Protein AF-A0A941ZRF1-F1 (afdb_monomer)

Nearest PDB structures (foldseek):
  3die-assembly1_B  TM=6.114E-01  e=6.432E-02  Staphylococcus aureus
  1w89-assembly2_C  TM=6.611E-01  e=2.886E-01  Homo sapiens
  5y4t-assembly1_A-2  TM=6.491E-01  e=4.346E-01  Saccharomyces cerevisiae YJM789
  2pu9-assembly1_C  TM=6.496E-01  e=8.032E-01  Spinacia oleracea
  6mos-assembly1_A  TM=5.552E-01  e=5.334E-01  Thermosipho africanus TCF52B

Mean predicted aligned error: 3.26 Å

Solvent-accessible surface area (backbone atoms only — not comparable to full-atom values): 5663 Å² total; per-residue (Å²): 134,64,50,70,50,54,43,46,41,58,71,73,24,81,95,54,78,52,75,19,61,79,50,54,67,57,53,67,94,54,88,70,47,44,72,27,65,87,36,62,64,41,59,75,68,70,63,88,55,56,53,62,50,75,44,69,56,97,91,36,82,76,48,75,41,77,23,48,39,35,70,55,50,19,64,76,52,67,40,86,67,53,53,77,91,49,73,64,63,46,83,88

Foldseek 3Di:
DLQVLLLVLLVQFPPDAAEDLPDQCPPPPNPHYHYCVVVPVVVVVVPDAPPKDFDDDPNDTDDIDAFDAPVRSCVRSVPVCRQVVHDRGDHD

Sequence (92 aa):
MIEAEMQRAAREARNFQVVSQDDPRFPSSVEAIIDDRELDLSWLNNIEFMPTLIRFEGGREVERVVGWDRDGWQRLTGIADLGARHPVFKPG

Structure (mmCIF, N/CA/C/O backbone):
data_AF-A0A941ZRF1-F1
#
_entry.id   AF-A0A941ZRF1-F1
#
loop_
_atom_site.group_PDB
_atom_site.id
_atom_site.type_symbol
_atom_site.label_atom_id
_atom_site.label_alt_id
_atom_site.label_comp_id
_atom_site.label_asym_id
_atom_site.label_entity_id
_atom_site.label_seq_id
_atom_site.pdbx_PDB_ins_code
_atom_site.Cartn_x
_atom_site.Cartn_y
_atom_site.Cartn_z
_atom_site.occupancy
_atom_site.B_iso_or_equiv
_atom_site.auth_seq_id
_atom_site.auth_comp_id
_atom_site.auth_asym_id
_atom_site.auth_atom_id
_atom_site.pdbx_PDB_model_num
ATOM 1 N N . MET A 1 1 ? 14.080 -1.170 -5.542 1.00 67.50 1 MET A N 1
ATOM 2 C CA . MET A 1 1 ? 12.904 -0.496 -4.972 1.00 67.50 1 MET A CA 1
ATOM 3 C C . MET A 1 1 ? 11.702 -0.783 -5.863 1.00 67.50 1 MET A C 1
ATOM 5 O O . MET A 1 1 ? 11.915 -0.902 -7.065 1.00 67.50 1 MET A O 1
ATOM 9 N N . ILE A 1 2 ? 10.504 -0.950 -5.300 1.00 86.25 2 ILE A N 1
ATOM 10 C CA . ILE A 1 2 ? 9.254 -1.196 -6.051 1.00 86.25 2 ILE A CA 1
ATOM 11 C C . ILE A 1 2 ? 8.407 0.081 -6.215 1.00 86.25 2 ILE A C 1
ATOM 13 O O . ILE A 1 2 ? 7.215 0.005 -6.487 1.00 86.25 2 ILE A O 1
ATOM 17 N N . GLU A 1 3 ? 9.017 1.259 -6.030 1.00 91.25 3 GLU A N 1
ATOM 18 C CA . GLU A 1 3 ? 8.345 2.569 -6.053 1.00 91.25 3 GLU A CA 1
ATOM 19 C C . GLU A 1 3 ? 7.456 2.741 -7.292 1.00 91.25 3 GLU A C 1
ATOM 21 O O . GLU A 1 3 ? 6.284 3.079 -7.169 1.00 91.25 3 GLU A O 1
ATOM 26 N N . ALA A 1 4 ? 7.987 2.426 -8.478 1.00 92.00 4 ALA A N 1
ATOM 27 C CA . ALA A 1 4 ? 7.254 2.534 -9.737 1.00 92.00 4 ALA A CA 1
ATOM 28 C C . ALA A 1 4 ? 5.972 1.682 -9.762 1.00 92.00 4 ALA A C 1
ATOM 30 O O . ALA A 1 4 ? 4.979 2.088 -10.364 1.00 92.00 4 ALA A O 1
ATOM 31 N N . GLU A 1 5 ? 5.971 0.530 -9.087 1.00 93.38 5 GLU A N 1
ATOM 32 C CA . GLU A 1 5 ? 4.802 -0.347 -8.993 1.00 93.38 5 GLU A CA 1
ATOM 33 C C . GLU A 1 5 ? 3.782 0.195 -7.984 1.00 93.38 5 GLU A C 1
ATOM 35 O O . GLU A 1 5 ? 2.586 0.146 -8.255 1.00 93.38 5 GLU A O 1
ATOM 40 N N . MET A 1 6 ? 4.226 0.803 -6.875 1.00 93.12 6 MET A N 1
ATOM 41 C CA . MET A 1 6 ? 3.338 1.522 -5.945 1.00 93.12 6 MET A CA 1
ATOM 42 C C . MET A 1 6 ? 2.672 2.724 -6.623 1.00 93.12 6 MET A C 1
ATOM 44 O O . MET A 1 6 ? 1.462 2.908 -6.511 1.00 93.12 6 MET A O 1
ATOM 48 N N . GLN A 1 7 ? 3.444 3.514 -7.376 1.00 94.56 7 GLN A N 1
ATOM 49 C CA . GLN A 1 7 ? 2.925 4.634 -8.167 1.00 94.56 7 GLN A CA 1
ATOM 50 C C . GLN A 1 7 ? 1.920 4.159 -9.218 1.00 94.56 7 GLN A C 1
ATOM 52 O O . GLN A 1 7 ? 0.900 4.802 -9.451 1.00 94.56 7 GLN A O 1
ATOM 57 N N . ARG A 1 8 ? 2.210 3.034 -9.879 1.00 94.62 8 ARG A N 1
ATOM 58 C CA . ARG A 1 8 ? 1.322 2.458 -10.885 1.00 94.62 8 ARG A CA 1
ATOM 59 C C . ARG A 1 8 ? 0.028 1.942 -10.265 1.00 94.62 8 ARG A C 1
ATOM 61 O O . ARG A 1 8 ? -1.039 2.280 -10.767 1.00 94.62 8 ARG A O 1
ATOM 68 N N . ALA A 1 9 ? 0.114 1.212 -9.154 1.00 94.81 9 ALA A N 1
ATOM 69 C CA . ALA A 1 9 ? -1.050 0.755 -8.404 1.00 94.81 9 ALA A CA 1
ATOM 70 C C . ALA A 1 9 ? -1.925 1.933 -7.953 1.00 94.81 9 ALA A C 1
ATOM 72 O O . ALA A 1 9 ? -3.125 1.914 -8.196 1.00 94.81 9 ALA A O 1
ATOM 73 N N . ALA A 1 10 ? -1.330 3.003 -7.419 1.00 94.88 10 ALA A N 1
ATOM 74 C CA . ALA A 1 10 ? -2.066 4.202 -7.019 1.00 94.88 10 AL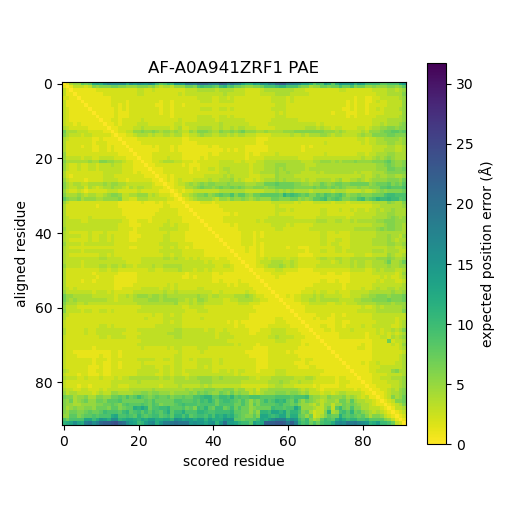A A CA 1
ATOM 75 C C . ALA A 1 10 ? -2.789 4.915 -8.179 1.00 94.88 10 ALA A C 1
ATOM 77 O O . ALA A 1 10 ? -3.802 5.570 -7.951 1.00 94.88 10 ALA A O 1
ATOM 78 N N . ARG A 1 11 ? -2.295 4.793 -9.419 1.00 94.19 11 ARG A N 1
ATOM 79 C CA . ARG A 1 11 ? -2.943 5.374 -10.609 1.00 94.19 11 ARG A CA 1
ATOM 80 C C . ARG A 1 11 ? -4.006 4.472 -11.235 1.00 94.19 11 ARG A C 1
ATOM 82 O O . ARG A 1 11 ? -4.991 4.982 -11.760 1.00 94.19 11 ARG A O 1
ATOM 89 N N . GLU A 1 12 ? -3.774 3.162 -11.267 1.00 95.06 12 GLU A N 1
ATOM 90 C CA . GLU A 1 12 ? -4.580 2.214 -12.054 1.00 95.06 12 GLU A CA 1
ATOM 91 C C . GLU A 1 12 ? -5.581 1.416 -11.207 1.00 95.06 12 GLU A C 1
ATOM 93 O O . GLU A 1 12 ? -6.659 1.070 -11.699 1.00 95.06 12 GLU A O 1
ATOM 98 N N . ALA A 1 13 ? -5.261 1.122 -9.943 1.00 93.75 13 ALA A N 1
ATOM 99 C CA . ALA A 1 13 ? -6.126 0.334 -9.074 1.00 93.75 13 ALA A CA 1
ATOM 100 C C . ALA A 1 13 ? -7.200 1.216 -8.420 1.00 93.75 13 ALA A C 1
ATOM 102 O O . ALA A 1 13 ? -6.935 2.295 -7.889 1.00 93.75 13 ALA A O 1
ATOM 103 N N . ARG A 1 14 ? -8.447 0.738 -8.434 1.00 88.88 14 ARG A N 1
ATOM 104 C CA . ARG A 1 14 ? -9.557 1.424 -7.759 1.00 88.88 14 ARG A CA 1
ATOM 105 C C . ARG A 1 14 ? -9.445 1.240 -6.249 1.00 88.88 14 ARG A C 1
ATOM 107 O O . ARG A 1 14 ? -9.145 0.142 -5.794 1.00 88.88 14 ARG A O 1
ATOM 114 N N . ASN A 1 15 ? -9.780 2.283 -5.490 1.00 91.31 15 ASN A N 1
ATOM 115 C CA . ASN A 1 15 ? -9.778 2.268 -4.021 1.00 91.31 15 ASN A CA 1
ATOM 116 C C . ASN A 1 15 ? -8.418 1.868 -3.417 1.00 91.31 15 ASN A C 1
ATOM 118 O O . ASN A 1 15 ? -8.363 1.154 -2.418 1.00 91.31 15 ASN A O 1
ATOM 122 N N . PHE A 1 16 ? -7.324 2.309 -4.038 1.00 94.88 16 PHE A N 1
ATOM 123 C CA . PHE A 1 16 ? -5.969 2.083 -3.551 1.00 94.88 16 PHE A CA 1
ATOM 124 C C . PHE A 1 16 ? -5.482 3.297 -2.753 1.00 94.88 16 PHE A C 1
ATOM 126 O O . PHE A 1 16 ? -5.638 4.431 -3.200 1.00 94.88 16 PHE A O 1
ATOM 133 N N . GLN A 1 17 ? -4.878 3.060 -1.589 1.00 95.81 17 GLN A N 1
ATOM 134 C CA . GLN A 1 17 ? -4.371 4.100 -0.695 1.00 95.81 17 GLN A CA 1
ATOM 135 C C . GLN A 1 17 ? -2.950 3.746 -0.262 1.00 95.81 17 GLN A C 1
ATOM 137 O O . GLN A 1 17 ? -2.699 2.631 0.191 1.00 95.81 17 GLN A O 1
ATOM 142 N N . VAL A 1 18 ? -2.026 4.700 -0.381 1.00 96.44 18 VAL A N 1
ATOM 143 C CA . VAL A 1 18 ? -0.670 4.556 0.161 1.00 96.44 18 VAL A CA 1
ATOM 144 C C . VAL A 1 18 ? -0.626 5.155 1.561 1.00 96.44 18 VAL A C 1
ATOM 146 O O . VAL A 1 18 ? -1.143 6.249 1.784 1.00 96.44 18 VAL A O 1
ATOM 149 N N . VAL A 1 19 ? -0.004 4.435 2.488 1.00 97.00 19 VAL A N 1
ATOM 150 C CA . VAL A 1 19 ? 0.257 4.864 3.865 1.00 97.00 19 VAL A CA 1
ATOM 151 C C . VAL A 1 19 ? 1.770 4.809 4.077 1.00 97.00 19 VAL A C 1
ATOM 153 O O . VAL A 1 19 ? 2.394 3.821 3.682 1.00 97.00 19 VAL A O 1
ATOM 156 N N . SER A 1 20 ? 2.366 5.860 4.642 1.00 95.94 20 SER A N 1
ATOM 157 C CA . SER A 1 20 ? 3.820 5.964 4.824 1.00 95.94 20 SER A CA 1
ATOM 158 C C . SER A 1 20 ? 4.190 6.190 6.287 1.00 95.94 20 SER A C 1
ATOM 160 O O . SER A 1 20 ? 3.716 7.144 6.897 1.00 95.94 20 SER A O 1
ATOM 162 N N . GLN A 1 21 ? 5.064 5.329 6.821 1.00 94.62 21 GLN A N 1
ATOM 163 C CA . GLN A 1 21 ? 5.598 5.417 8.190 1.00 94.62 21 GLN A CA 1
ATOM 164 C C . GLN A 1 21 ? 6.804 6.363 8.318 1.00 94.62 21 GLN A C 1
ATOM 166 O O . GLN A 1 21 ? 7.187 6.710 9.429 1.00 94.62 21 GLN A O 1
ATOM 171 N N . ASP A 1 22 ? 7.439 6.739 7.203 1.00 92.75 22 ASP A N 1
ATOM 172 C CA . ASP A 1 22 ? 8.724 7.454 7.207 1.00 92.75 22 ASP A CA 1
ATOM 173 C C . ASP A 1 22 ? 8.617 8.801 6.482 1.00 92.75 22 ASP A C 1
ATOM 175 O O . ASP A 1 22 ? 8.565 9.858 7.111 1.00 92.75 22 ASP A O 1
ATOM 179 N N . ASP A 1 23 ? 8.496 8.778 5.152 1.00 94.44 23 ASP A N 1
ATOM 180 C CA . ASP A 1 23 ? 8.369 9.986 4.336 1.00 94.44 23 ASP A CA 1
ATOM 181 C C . ASP A 1 23 ? 7.018 10.009 3.599 1.00 94.44 23 ASP A C 1
ATOM 183 O O . ASP A 1 23 ? 6.832 9.237 2.651 1.00 94.44 23 ASP A O 1
ATOM 187 N N . PRO A 1 24 ? 6.068 10.898 3.957 1.00 94.19 24 PRO A N 1
ATOM 188 C CA . PRO A 1 24 ? 4.792 11.034 3.250 1.00 94.19 24 PRO A CA 1
ATOM 189 C C . PRO A 1 24 ? 4.933 11.657 1.848 1.00 94.19 24 PRO A C 1
ATOM 191 O O . PRO A 1 24 ? 3.934 11.894 1.174 1.00 94.19 24 PRO A O 1
ATOM 194 N N . ARG A 1 25 ? 6.160 11.931 1.384 1.00 93.12 25 ARG A N 1
ATOM 195 C CA . ARG A 1 25 ? 6.472 12.317 -0.004 1.00 93.12 25 ARG A CA 1
ATOM 196 C C . ARG A 1 25 ? 6.907 11.125 -0.863 1.00 93.12 25 ARG A C 1
ATOM 198 O O . ARG A 1 25 ? 7.104 11.290 -2.068 1.00 93.12 25 ARG A O 1
ATOM 205 N N . PHE A 1 26 ? 7.085 9.950 -0.257 1.00 90.75 26 PHE A N 1
ATOM 206 C CA . PHE A 1 26 ? 7.411 8.702 -0.937 1.00 90.75 26 PHE A CA 1
ATOM 207 C C . PHE A 1 26 ? 6.188 7.764 -0.963 1.00 90.75 26 PHE A C 1
ATOM 209 O O . PHE A 1 26 ? 5.560 7.561 0.076 1.00 90.75 26 PHE A O 1
ATOM 216 N N . PRO A 1 27 ? 5.860 7.123 -2.101 1.00 91.88 27 PRO A N 1
ATOM 217 C CA . PRO A 1 27 ? 6.506 7.232 -3.404 1.00 91.88 27 PRO A CA 1
ATOM 218 C C . PRO A 1 27 ? 6.207 8.578 -4.074 1.00 91.88 27 PRO A C 1
ATOM 220 O O . PRO A 1 27 ? 5.101 9.112 -3.974 1.00 91.88 27 PRO A O 1
ATOM 223 N N . SER A 1 28 ? 7.186 9.107 -4.809 1.00 88.06 28 SER A N 1
ATOM 224 C CA . SER A 1 28 ? 7.013 10.367 -5.538 1.00 88.06 28 SER A CA 1
ATOM 225 C C . SER A 1 28 ? 5.840 10.260 -6.527 1.00 88.06 28 SER A C 1
ATOM 227 O O . SER A 1 28 ? 5.532 9.170 -6.998 1.00 88.06 28 SER A O 1
ATOM 229 N N . SER A 1 29 ? 5.161 11.360 -6.865 1.00 89.31 29 SER A N 1
ATOM 230 C CA . SER A 1 29 ? 3.997 11.411 -7.785 1.00 89.31 29 SER A CA 1
ATOM 231 C C . SER A 1 29 ? 2.673 10.784 -7.317 1.00 89.31 29 SER A C 1
ATOM 233 O O . SER A 1 29 ? 1.687 10.885 -8.047 1.00 89.31 29 SER A O 1
ATOM 235 N N . VAL A 1 30 ? 2.599 10.187 -6.122 1.00 93.19 30 VAL A N 1
ATOM 236 C CA . VAL A 1 30 ? 1.306 9.827 -5.515 1.00 93.19 30 VAL A CA 1
ATOM 237 C C . VAL A 1 30 ? 0.791 11.026 -4.721 1.00 93.19 30 VAL A C 1
ATOM 239 O O . VAL A 1 30 ? 1.425 11.454 -3.764 1.00 93.19 30 VAL A O 1
ATOM 242 N N . GLU A 1 31 ? -0.343 11.593 -5.141 1.00 85.06 31 GLU A N 1
ATOM 243 C CA . GLU A 1 31 ? -0.870 12.845 -4.571 1.00 85.06 31 GLU A CA 1
ATOM 244 C C . GLU A 1 31 ? -1.479 12.670 -3.173 1.00 85.06 31 GLU A C 1
ATOM 246 O O . GLU A 1 31 ? -1.398 13.572 -2.345 1.00 85.06 31 GLU A O 1
ATOM 251 N N . ALA A 1 32 ? -2.082 11.511 -2.902 1.00 87.81 32 ALA A N 1
ATOM 252 C CA . ALA A 1 32 ? -2.775 11.225 -1.652 1.00 87.81 32 ALA A CA 1
ATOM 253 C C . ALA A 1 32 ? -2.062 10.100 -0.896 1.00 87.81 32 ALA A C 1
ATOM 255 O O . ALA A 1 32 ? -2.435 8.935 -1.012 1.00 87.81 32 ALA A O 1
ATOM 256 N N . ILE A 1 33 ? -1.026 10.447 -0.131 1.00 96.75 33 ILE A N 1
ATOM 257 C CA . ILE A 1 33 ? -0.365 9.541 0.818 1.00 96.75 33 ILE A CA 1
ATOM 258 C C . ILE A 1 33 ? -0.867 9.882 2.221 1.00 96.75 33 ILE A C 1
ATOM 260 O O . ILE A 1 33 ? -0.860 11.047 2.616 1.00 96.75 33 ILE A O 1
ATOM 264 N N . ILE A 1 34 ? -1.306 8.873 2.973 1.00 97.25 34 ILE A N 1
ATOM 265 C CA . ILE A 1 34 ? -1.613 9.043 4.392 1.00 97.25 34 ILE A CA 1
ATOM 266 C C . ILE A 1 34 ? -0.296 9.023 5.164 1.00 97.25 34 ILE A C 1
ATOM 268 O O . ILE A 1 34 ? 0.480 8.070 5.068 1.00 97.25 34 ILE A O 1
ATOM 272 N N . ASP A 1 35 ? -0.064 10.095 5.909 1.00 97.69 35 ASP A N 1
ATOM 273 C CA . ASP A 1 35 ? 1.042 10.225 6.845 1.00 97.69 35 ASP A CA 1
ATOM 274 C C . ASP A 1 35 ? 0.754 9.391 8.097 1.00 97.69 35 ASP A C 1
ATOM 276 O O . ASP A 1 35 ? -0.223 9.642 8.800 1.00 97.69 35 ASP A O 1
ATOM 280 N N . ASP A 1 36 ? 1.592 8.389 8.339 1.00 97.88 36 ASP A N 1
ATOM 281 C CA . ASP A 1 36 ? 1.511 7.476 9.477 1.00 97.88 36 AS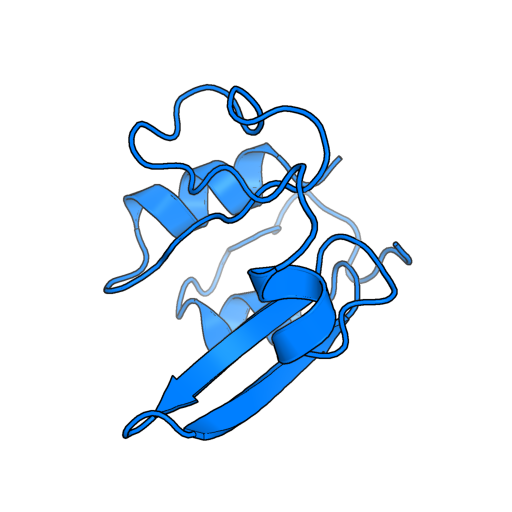P A CA 1
ATOM 282 C C . ASP A 1 36 ? 2.834 7.450 10.256 1.00 97.88 36 ASP A C 1
ATOM 284 O O . ASP A 1 36 ? 3.241 6.419 10.786 1.00 97.88 36 ASP A O 1
ATOM 288 N N . ARG A 1 37 ? 3.539 8.588 10.327 1.00 97.25 37 ARG A N 1
ATOM 289 C CA . ARG A 1 37 ? 4.787 8.715 11.106 1.00 97.25 37 ARG A CA 1
ATOM 290 C C . ARG A 1 37 ? 4.595 8.519 12.611 1.00 97.25 37 ARG A C 1
ATOM 292 O O . ARG A 1 37 ? 5.533 8.128 13.297 1.00 97.25 37 ARG A O 1
ATOM 299 N N . GLU A 1 38 ? 3.383 8.747 13.114 1.00 97.56 38 GLU A N 1
ATOM 300 C CA . GLU A 1 38 ? 3.001 8.439 14.501 1.00 97.56 38 GLU A CA 1
ATOM 301 C C . GLU A 1 38 ? 2.652 6.948 14.703 1.00 97.56 38 GLU A C 1
ATOM 303 O O . GLU A 1 38 ? 2.427 6.513 15.829 1.00 97.56 38 GLU A O 1
ATOM 308 N N . LEU A 1 39 ? 2.666 6.146 13.628 1.00 96.50 39 LEU A N 1
ATOM 309 C CA . LEU A 1 39 ? 2.456 4.694 13.608 1.00 96.50 39 LEU A CA 1
ATOM 310 C C . LEU A 1 39 ? 1.058 4.217 14.040 1.00 96.50 39 LEU A C 1
ATOM 312 O O . LEU A 1 39 ? 0.888 3.026 14.305 1.00 96.50 39 LEU A O 1
ATOM 316 N N . ASP A 1 40 ? 0.050 5.088 14.073 1.00 97.62 40 ASP A N 1
ATOM 317 C CA . ASP A 1 40 ? -1.320 4.740 14.470 1.00 97.62 40 ASP A CA 1
ATOM 318 C C . ASP A 1 40 ? -1.925 3.640 13.580 1.00 97.62 40 ASP A C 1
ATOM 320 O O . ASP A 1 40 ? -2.428 2.623 14.073 1.00 97.62 40 ASP A O 1
ATOM 324 N N . LEU A 1 41 ? -1.869 3.812 12.253 1.00 96.81 41 LEU A N 1
ATOM 325 C CA . LEU A 1 41 ? -2.424 2.848 11.299 1.00 96.81 41 LEU A CA 1
ATOM 326 C C . LEU A 1 41 ? -1.572 1.588 11.236 1.00 96.81 41 LEU A C 1
ATOM 328 O O . LEU A 1 41 ? -2.105 0.481 11.140 1.00 96.81 41 LEU A O 1
ATOM 332 N N . SER A 1 42 ? -0.257 1.737 11.295 1.00 96.75 42 SER A N 1
ATOM 333 C CA . SER A 1 42 ? 0.670 0.613 11.261 1.00 96.75 42 SER A CA 1
ATOM 334 C C . SER A 1 42 ? 0.553 -0.276 12.490 1.00 96.75 42 SER A C 1
ATOM 336 O O . SER A 1 42 ? 0.530 -1.501 12.356 1.00 96.75 42 SER A O 1
ATOM 338 N N . TRP A 1 43 ? 0.401 0.320 13.672 1.00 97.00 43 TRP A N 1
ATOM 339 C CA . TRP A 1 43 ? 0.131 -0.409 14.904 1.00 97.00 43 TRP A CA 1
ATOM 340 C C . TRP A 1 43 ? -1.228 -1.109 14.840 1.00 97.00 43 TRP A C 1
ATOM 342 O O . TRP A 1 43 ? -1.307 -2.315 15.075 1.00 97.00 43 TRP A O 1
ATOM 352 N N . LEU A 1 44 ? -2.281 -0.390 14.430 1.00 96.88 44 LEU A N 1
ATOM 353 C CA . LEU A 1 44 ? -3.634 -0.941 14.308 1.00 96.88 44 LEU A CA 1
ATOM 354 C C . LEU A 1 44 ? -3.694 -2.162 13.376 1.00 96.88 44 LEU A C 1
ATOM 356 O O . LEU A 1 44 ? -4.442 -3.103 13.638 1.00 96.88 44 LEU A O 1
ATOM 360 N N . ASN A 1 45 ? -2.909 -2.156 12.296 1.00 96.69 45 ASN A N 1
ATOM 361 C CA . ASN A 1 45 ? -2.898 -3.219 11.286 1.00 96.69 45 ASN A CA 1
ATOM 362 C C . ASN A 1 45 ? -1.783 -4.264 11.485 1.00 96.69 45 ASN A C 1
ATOM 364 O O . ASN A 1 45 ? -1.621 -5.164 10.650 1.00 96.69 45 ASN A O 1
ATOM 368 N N . ASN A 1 46 ? -1.039 -4.175 12.595 1.00 96.81 46 ASN A N 1
ATOM 369 C CA . ASN A 1 46 ? 0.087 -5.048 12.930 1.00 96.81 46 ASN A CA 1
ATOM 370 C C . ASN A 1 46 ? 1.107 -5.149 11.778 1.00 96.81 46 ASN A C 1
ATOM 372 O O . ASN A 1 46 ? 1.374 -6.235 11.245 1.00 96.81 46 ASN A O 1
ATOM 376 N N . ILE A 1 47 ? 1.611 -3.991 11.343 1.00 96.38 47 ILE A N 1
ATOM 377 C CA . ILE A 1 47 ? 2.604 -3.868 10.274 1.00 96.38 47 ILE A CA 1
ATOM 378 C C . ILE A 1 47 ? 4.009 -3.960 10.858 1.00 96.38 47 ILE A C 1
ATOM 380 O O . ILE A 1 47 ? 4.422 -3.110 11.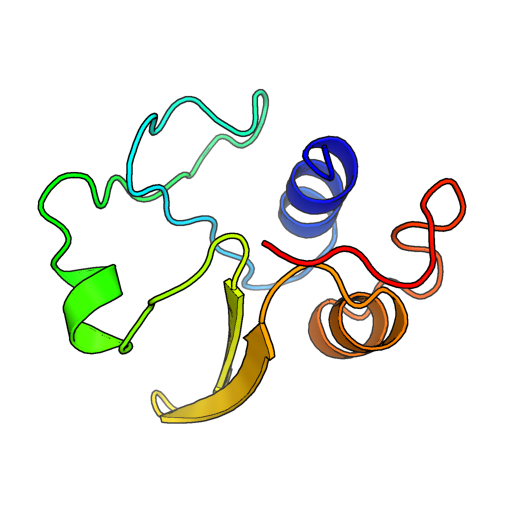639 1.00 96.38 47 ILE A O 1
ATOM 384 N N . GLU A 1 48 ? 4.747 -4.984 10.431 1.00 93.31 48 GLU A N 1
ATOM 385 C CA . GLU A 1 48 ? 6.117 -5.259 10.890 1.00 93.31 48 GLU A CA 1
ATOM 386 C C . GLU A 1 48 ? 7.167 -5.077 9.783 1.00 93.31 48 GLU A C 1
ATOM 388 O O . GLU A 1 48 ? 8.322 -4.776 10.068 1.00 93.31 48 GLU A O 1
ATOM 393 N N . PHE A 1 49 ? 6.773 -5.237 8.515 1.00 91.69 49 PHE A N 1
ATOM 394 C CA . PHE A 1 49 ? 7.677 -5.172 7.367 1.00 91.69 49 PHE A CA 1
ATOM 395 C C . PHE A 1 49 ? 7.100 -4.280 6.273 1.00 91.69 49 PHE A C 1
ATOM 397 O O . PHE A 1 49 ? 5.890 -4.280 6.019 1.00 91.69 49 PHE A O 1
ATOM 404 N N .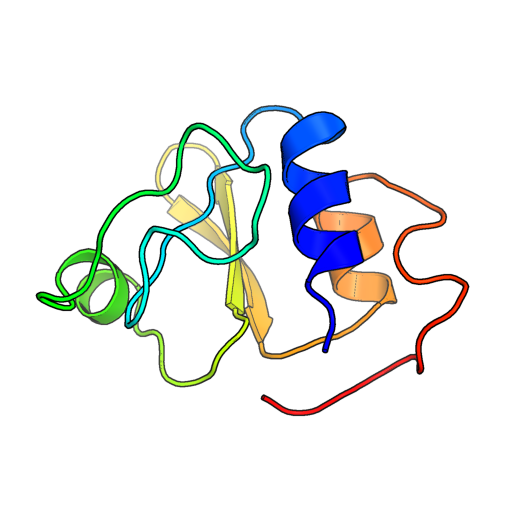 MET A 1 50 ? 7.976 -3.549 5.586 1.00 90.56 50 MET A N 1
ATOM 405 C CA . MET A 1 50 ? 7.604 -2.712 4.452 1.00 90.56 50 MET A CA 1
ATOM 406 C C . MET A 1 50 ? 8.206 -3.258 3.154 1.00 90.56 50 MET A C 1
ATOM 408 O O . MET A 1 50 ? 9.356 -3.672 3.148 1.00 90.56 50 MET A O 1
ATOM 412 N N . PRO A 1 51 ? 7.478 -3.212 2.031 1.00 93.38 51 PRO A N 1
ATOM 413 C CA . PRO A 1 51 ? 6.070 -2.837 1.930 1.00 93.38 51 PRO A CA 1
ATOM 414 C C . PRO A 1 51 ? 5.154 -3.953 2.471 1.00 93.38 51 PRO A C 1
ATOM 416 O O . PRO A 1 51 ? 5.512 -5.123 2.420 1.00 93.38 51 PRO A O 1
ATOM 419 N N . THR A 1 52 ? 3.953 -3.606 2.934 1.00 95.75 52 THR A N 1
ATOM 420 C CA . THR A 1 52 ? 2.860 -4.565 3.170 1.00 95.75 52 THR A CA 1
ATOM 421 C C . THR A 1 52 ? 1.623 -4.067 2.429 1.00 95.75 52 THR A C 1
ATOM 423 O O . THR A 1 52 ? 1.245 -2.906 2.571 1.00 95.75 52 THR A O 1
ATOM 426 N N . LEU A 1 53 ? 1.005 -4.929 1.621 1.00 96.50 53 LEU A N 1
ATOM 427 C CA . LEU A 1 53 ? -0.234 -4.639 0.900 1.00 96.50 53 LEU A CA 1
ATOM 428 C C . LEU A 1 53 ? -1.386 -5.395 1.561 1.00 96.50 53 LEU A C 1
ATOM 430 O O . LEU A 1 53 ? -1.314 -6.612 1.705 1.00 96.50 53 LEU A O 1
ATOM 434 N N . ILE A 1 54 ? -2.446 -4.685 1.942 1.00 97.56 54 ILE A N 1
ATOM 435 C CA . ILE A 1 54 ? -3.604 -5.255 2.639 1.00 97.56 54 ILE A CA 1
ATOM 436 C C . ILE A 1 54 ? -4.864 -4.969 1.834 1.00 97.56 54 ILE A C 1
ATOM 438 O O . ILE A 1 54 ? -5.077 -3.844 1.379 1.00 97.56 54 ILE A O 1
ATOM 442 N N . ARG A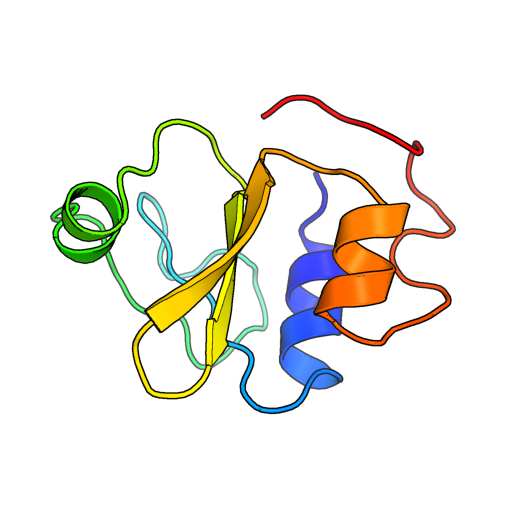 1 55 ? -5.721 -5.978 1.686 1.00 97.31 55 ARG A N 1
ATOM 443 C CA . ARG A 1 55 ? -7.058 -5.835 1.115 1.00 97.31 55 ARG A CA 1
ATOM 444 C C . ARG A 1 55 ? -8.100 -5.869 2.221 1.00 97.31 55 ARG A C 1
ATOM 446 O O . ARG A 1 55 ? -8.162 -6.820 3.002 1.00 97.31 55 ARG A O 1
ATOM 453 N N . PHE A 1 56 ? -8.953 -4.851 2.226 1.00 96.69 56 PHE A N 1
ATOM 454 C CA 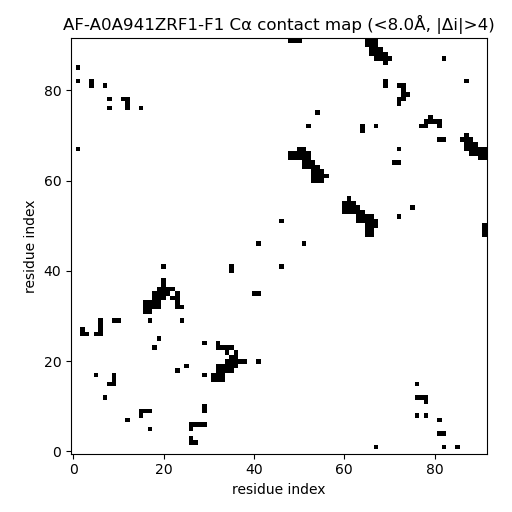. PHE A 1 56 ? -10.122 -4.767 3.091 1.00 96.69 56 PHE A CA 1
ATOM 455 C C . PHE A 1 56 ? -11.405 -4.995 2.292 1.00 96.69 56 PHE A C 1
ATOM 457 O O . PHE A 1 56 ? -11.576 -4.438 1.209 1.00 96.69 56 PHE A O 1
ATOM 464 N N . GLU A 1 57 ? -12.339 -5.752 2.862 1.00 95.75 57 GLU A N 1
ATOM 465 C CA . GLU A 1 57 ? -13.718 -5.871 2.386 1.00 95.75 57 GLU A CA 1
ATOM 466 C C . GLU A 1 57 ? -14.665 -5.678 3.573 1.00 95.75 57 GLU A C 1
ATOM 468 O O . GLU A 1 57 ? -14.514 -6.309 4.619 1.00 95.75 57 GLU A O 1
ATOM 473 N N . GLY A 1 58 ? -15.624 -4.754 3.449 1.00 95.00 58 GLY A N 1
ATOM 474 C CA . GLY A 1 58 ? -16.572 -4.461 4.532 1.00 95.00 58 GLY A CA 1
ATOM 475 C C . GLY A 1 58 ? -15.912 -4.018 5.847 1.00 95.00 58 GLY A C 1
ATOM 476 O O . GLY A 1 58 ? -16.426 -4.326 6.917 1.00 95.00 58 GLY A O 1
ATOM 477 N N . GLY A 1 59 ? -14.757 -3.344 5.780 1.00 94.06 59 GLY A N 1
ATOM 478 C CA . GLY A 1 59 ? -14.003 -2.894 6.957 1.00 94.06 59 GLY A CA 1
ATOM 479 C C . GLY A 1 59 ? -13.190 -3.986 7.662 1.00 94.06 59 GLY A C 1
ATOM 480 O O . GLY A 1 59 ? -12.588 -3.717 8.697 1.00 94.06 59 GLY A O 1
ATOM 481 N N . ARG A 1 60 ? -13.143 -5.206 7.115 1.00 95.69 60 ARG A N 1
ATOM 482 C CA . ARG A 1 60 ? -12.296 -6.297 7.609 1.00 95.69 60 ARG A CA 1
ATOM 483 C C . ARG A 1 60 ? -11.172 -6.590 6.637 1.00 95.69 60 ARG A C 1
ATOM 485 O O . ARG A 1 60 ? -11.395 -6.644 5.431 1.00 95.69 60 ARG A O 1
ATOM 492 N N . GLU A 1 61 ? -9.990 -6.852 7.173 1.00 97.31 61 GLU A N 1
ATOM 493 C CA . GLU A 1 61 ? -8.915 -7.450 6.394 1.00 97.31 61 GLU A CA 1
ATOM 494 C C . GLU A 1 61 ? -9.344 -8.837 5.893 1.00 97.31 61 GLU A C 1
ATOM 496 O O . GLU A 1 61 ? -9.865 -9.659 6.660 1.00 97.31 61 GLU A O 1
ATOM 501 N N . VAL A 1 62 ? -9.128 -9.084 4.601 1.00 97.62 62 VAL A N 1
ATOM 502 C CA . VAL A 1 62 ? -9.410 -10.374 3.953 1.00 97.62 62 VAL A CA 1
ATOM 503 C C . VAL A 1 62 ? -8.172 -11.030 3.355 1.00 97.62 62 VAL A C 1
ATOM 505 O O . VAL A 1 62 ? -8.160 -12.245 3.181 1.00 97.62 62 VAL A O 1
ATOM 508 N N . GLU A 1 63 ? -7.137 -10.254 3.037 1.00 97.62 63 GLU A N 1
ATOM 509 C CA . GLU A 1 63 ? -5.890 -10.757 2.463 1.00 97.62 63 GLU A CA 1
ATOM 510 C C . GLU A 1 63 ? -4.759 -9.751 2.705 1.00 97.62 63 GLU A C 1
ATOM 512 O O . GLU A 1 63 ? -4.987 -8.540 2.644 1.00 97.62 63 GLU A O 1
ATOM 517 N N . ARG A 1 64 ? -3.538 -10.249 2.934 1.00 97.62 64 ARG A N 1
ATOM 518 C CA . ARG A 1 64 ? -2.322 -9.432 2.992 1.00 97.62 64 ARG A CA 1
ATOM 519 C C . ARG A 1 64 ? -1.173 -10.075 2.229 1.00 97.62 64 ARG A C 1
ATOM 521 O O . ARG A 1 64 ? -1.063 -11.297 2.162 1.00 97.62 64 ARG A O 1
ATOM 528 N N . VAL A 1 65 ? -0.283 -9.232 1.723 1.00 96.69 65 VAL A N 1
ATOM 529 C CA . VAL A 1 65 ? 1.008 -9.606 1.146 1.00 96.69 65 VAL A CA 1
ATOM 530 C C . VAL A 1 65 ? 2.090 -8.815 1.867 1.00 96.69 65 VAL A C 1
ATOM 532 O O . VAL A 1 65 ? 2.056 -7.586 1.880 1.00 96.69 65 VAL A O 1
ATOM 535 N N . VAL A 1 66 ? 3.044 -9.526 2.465 1.00 95.19 66 VAL A N 1
ATOM 536 C CA . VAL A 1 66 ? 4.199 -8.936 3.148 1.00 95.19 66 VAL A CA 1
ATOM 537 C C . VAL A 1 66 ? 5.394 -8.935 2.200 1.00 95.19 66 VAL A C 1
ATOM 539 O O . VAL A 1 66 ? 5.707 -9.953 1.583 1.00 95.19 66 VAL A O 1
ATOM 542 N N . GLY A 1 67 ? 6.068 -7.796 2.095 1.00 92.88 67 GLY A N 1
ATOM 543 C CA . GLY A 1 67 ? 7.125 -7.569 1.123 1.00 92.88 67 GLY A CA 1
ATOM 544 C C . GLY A 1 67 ? 6.596 -7.453 -0.307 1.00 92.88 67 GLY A C 1
ATOM 545 O O . GLY A 1 67 ? 5.413 -7.207 -0.576 1.00 92.88 67 GLY A O 1
ATOM 546 N N . TRP A 1 68 ? 7.509 -7.625 -1.256 1.00 93.12 68 TRP A N 1
ATOM 547 C CA . TRP A 1 68 ? 7.164 -7.699 -2.667 1.00 93.12 68 TRP A CA 1
ATOM 548 C C . TRP A 1 68 ? 6.997 -9.161 -3.084 1.00 93.12 68 TRP A C 1
ATOM 550 O O . TRP A 1 68 ? 7.981 -9.892 -3.204 1.00 93.12 68 TRP A O 1
ATOM 560 N N . ASP A 1 69 ? 5.755 -9.550 -3.358 1.00 93.88 69 ASP A N 1
ATOM 561 C CA . ASP A 1 69 ? 5.382 -10.772 -4.074 1.00 93.88 69 ASP A CA 1
ATOM 562 C C . ASP A 1 69 ? 4.613 -10.344 -5.321 1.00 93.88 69 ASP A C 1
ATOM 564 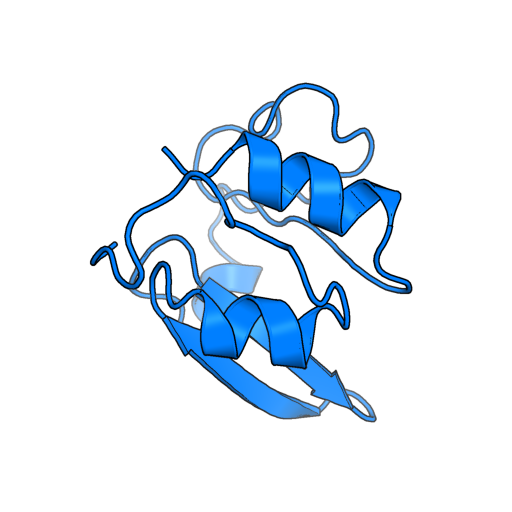O O . ASP A 1 69 ? 3.501 -9.819 -5.223 1.00 93.88 69 ASP A O 1
ATOM 568 N N . ARG A 1 70 ? 5.216 -10.524 -6.498 1.00 94.38 70 ARG A N 1
ATOM 569 C CA . ARG A 1 70 ? 4.625 -10.045 -7.749 1.00 94.38 70 ARG A CA 1
ATOM 570 C C . ARG A 1 70 ? 3.227 -10.618 -7.967 1.00 94.38 70 ARG A C 1
ATOM 572 O O . ARG A 1 70 ? 2.316 -9.862 -8.285 1.00 94.38 70 ARG A O 1
ATOM 579 N N . ASP A 1 71 ? 3.048 -11.920 -7.786 1.00 94.81 71 ASP A N 1
ATOM 580 C CA . ASP A 1 71 ? 1.782 -12.580 -8.093 1.00 94.81 71 ASP A CA 1
ATOM 581 C C . ASP A 1 71 ? 0.699 -12.137 -7.092 1.00 94.81 71 ASP A C 1
ATOM 583 O O . ASP A 1 71 ? -0.450 -11.917 -7.471 1.00 94.81 71 ASP A O 1
ATOM 587 N N . GLY A 1 72 ? 1.060 -11.947 -5.820 1.00 95.62 72 GLY A N 1
ATOM 588 C CA . GLY A 1 72 ? 0.190 -11.378 -4.791 1.00 95.62 72 GLY A CA 1
ATOM 589 C C . GLY A 1 72 ? -0.226 -9.946 -5.095 1.00 95.62 72 GLY A C 1
ATOM 590 O O . GLY A 1 72 ? -1.413 -9.626 -5.065 1.00 95.62 72 GLY A O 1
ATOM 591 N N . TRP A 1 73 ? 0.726 -9.093 -5.465 1.00 96.00 73 TRP A N 1
ATOM 592 C CA . TRP A 1 73 ? 0.435 -7.713 -5.843 1.00 96.00 73 TRP A CA 1
ATOM 593 C C . TRP A 1 73 ? -0.431 -7.631 -7.103 1.00 96.00 73 TRP A C 1
ATOM 595 O O . TRP A 1 73 ? -1.379 -6.850 -7.133 1.00 96.00 73 TRP A O 1
ATOM 605 N N . GLN A 1 74 ? -0.174 -8.454 -8.122 1.00 96.06 74 GLN A N 1
ATOM 606 C CA . GLN A 1 74 ? -1.008 -8.521 -9.328 1.00 96.06 74 GLN A CA 1
ATOM 607 C C . GLN A 1 74 ? -2.445 -8.943 -9.000 1.00 96.06 74 GLN A C 1
ATOM 609 O O . GLN A 1 74 ? -3.389 -8.316 -9.480 1.00 96.06 74 GLN A O 1
ATOM 614 N N . ARG A 1 75 ? -2.631 -9.958 -8.143 1.00 95.81 75 ARG A N 1
ATOM 615 C CA . ARG A 1 75 ? -3.966 -10.395 -7.699 1.00 95.81 75 ARG A CA 1
ATOM 616 C C . ARG A 1 75 ? -4.704 -9.306 -6.922 1.00 95.81 75 ARG A C 1
ATOM 618 O O . ARG A 1 75 ? -5.863 -9.039 -7.223 1.00 95.81 75 ARG A O 1
ATOM 625 N N . LEU A 1 76 ? -4.043 -8.676 -5.949 1.00 96.12 76 LEU A N 1
ATOM 626 C CA . LEU A 1 76 ? -4.670 -7.683 -5.071 1.00 96.12 76 LEU A CA 1
ATOM 627 C C . LEU A 1 76 ? -4.961 -6.352 -5.771 1.00 96.12 76 LEU A C 1
ATOM 629 O O . LEU A 1 76 ? -5.975 -5.721 -5.484 1.00 96.12 76 LEU A O 1
ATOM 633 N N . THR A 1 77 ? -4.093 -5.924 -6.690 1.00 95.00 77 THR A N 1
ATOM 634 C CA . THR A 1 77 ? -4.289 -4.682 -7.459 1.00 95.00 77 THR A CA 1
ATOM 635 C C . THR A 1 77 ? -5.153 -4.884 -8.705 1.00 95.00 77 THR A C 1
ATOM 637 O O . THR A 1 77 ? -5.701 -3.916 -9.228 1.00 95.00 77 THR A O 1
ATOM 640 N N . GLY A 1 78 ? -5.267 -6.121 -9.203 1.00 95.62 78 GLY A N 1
ATOM 641 C CA . GLY A 1 78 ? -5.905 -6.443 -10.482 1.00 95.62 78 GLY A CA 1
ATOM 642 C C . GLY A 1 78 ? -5.067 -6.073 -11.715 1.00 95.62 78 GLY A C 1
ATOM 643 O O . GLY A 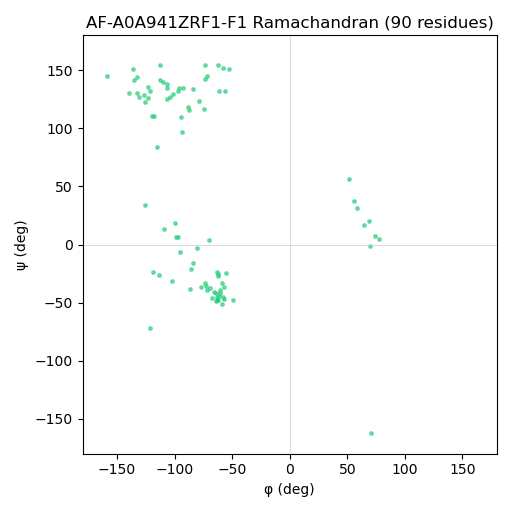1 78 ? -5.558 -6.178 -12.838 1.00 95.62 78 GLY A O 1
ATOM 644 N N . 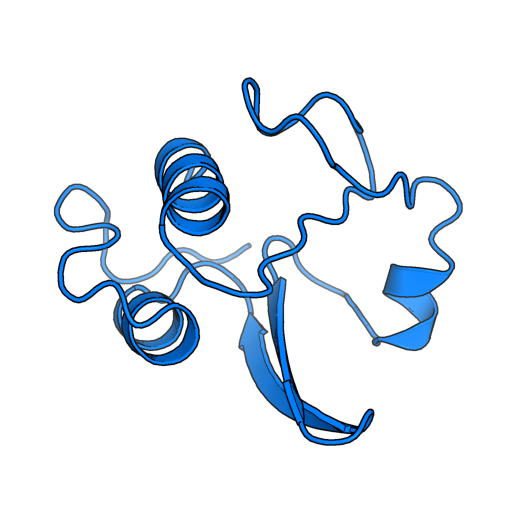ILE A 1 79 ? -3.815 -5.642 -11.533 1.00 95.88 79 ILE A N 1
ATOM 645 C CA . ILE A 1 79 ? -2.928 -5.199 -12.615 1.00 95.88 79 ILE A CA 1
ATOM 646 C C . ILE A 1 79 ? -2.073 -6.386 -13.068 1.00 95.88 79 ILE A C 1
ATOM 648 O O . ILE A 1 79 ? -1.050 -6.692 -12.463 1.00 95.88 79 ILE A O 1
ATOM 652 N N . ALA A 1 80 ? -2.488 -7.066 -14.138 1.00 94.69 80 ALA A N 1
ATOM 653 C CA . ALA A 1 80 ? -1.928 -8.361 -14.547 1.00 94.69 80 ALA A CA 1
ATOM 654 C C . ALA A 1 80 ? -0.430 -8.349 -14.916 1.00 94.69 80 ALA A C 1
ATOM 656 O O . ALA A 1 80 ? 0.233 -9.378 -14.826 1.00 94.69 80 ALA A O 1
ATOM 657 N N . ASP A 1 81 ? 0.116 -7.211 -15.340 1.00 94.50 81 ASP A N 1
ATOM 658 C CA . ASP A 1 81 ? 1.519 -7.055 -15.742 1.00 94.50 81 ASP A CA 1
ATOM 659 C C . ASP A 1 81 ? 2.341 -6.221 -14.741 1.00 94.50 81 ASP A C 1
ATOM 661 O O . ASP A 1 81 ? 3.464 -5.805 -15.048 1.00 94.50 81 ASP A O 1
ATOM 665 N N . LEU A 1 82 ? 1.809 -5.974 -13.534 1.00 94.44 82 LEU A N 1
ATOM 666 C CA . LEU A 1 82 ? 2.528 -5.253 -12.482 1.00 94.44 82 LEU A CA 1
ATOM 667 C C . LEU A 1 82 ? 3.853 -5.956 -12.178 1.00 94.44 82 LEU A C 1
ATOM 669 O O . LEU A 1 82 ? 3.904 -7.179 -12.027 1.00 94.44 82 LEU A O 1
ATOM 673 N N . GLY A 1 83 ? 4.941 -5.192 -12.114 1.00 91.81 83 GLY A N 1
ATOM 674 C CA . GLY A 1 83 ? 6.252 -5.733 -11.784 1.00 91.81 83 GLY A CA 1
ATOM 675 C C . GLY A 1 83 ? 6.877 -6.658 -12.828 1.00 91.81 83 GLY A C 1
ATOM 676 O O . GLY A 1 83 ? 7.796 -7.403 -12.490 1.00 91.81 83 GLY A O 1
ATOM 677 N N . ALA A 1 84 ? 6.447 -6.614 -14.095 1.00 89.56 84 ALA A N 1
ATOM 678 C CA . ALA A 1 84 ? 7.032 -7.422 -15.176 1.00 89.56 84 ALA A CA 1
ATOM 679 C C . ALA A 1 84 ? 8.558 -7.239 -15.340 1.00 89.56 84 ALA A C 1
ATOM 681 O O . ALA A 1 84 ? 9.244 -8.130 -15.836 1.00 89.56 84 ALA A O 1
ATOM 682 N N . ARG A 1 85 ? 9.100 -6.095 -14.899 1.00 85.88 85 ARG A N 1
ATOM 683 C CA . ARG A 1 85 ? 10.541 -5.774 -14.921 1.00 85.88 85 ARG A CA 1
ATOM 684 C C . ARG A 1 85 ? 11.249 -5.995 -13.578 1.00 85.88 85 ARG A C 1
ATOM 686 O O . ARG A 1 85 ? 12.415 -5.628 -13.434 1.00 85.88 85 ARG A O 1
ATOM 693 N N . HIS A 1 86 ? 10.567 -6.565 -12.588 1.00 82.69 86 HIS A N 1
ATOM 694 C CA . HIS A 1 86 ? 11.110 -6.824 -11.258 1.00 82.69 86 HIS A CA 1
ATOM 695 C C . HIS A 1 86 ? 11.248 -8.331 -10.979 1.00 82.69 86 HIS A C 1
ATOM 697 O O . HIS A 1 86 ? 10.530 -9.142 -11.567 1.00 82.69 86 HIS A O 1
ATOM 703 N N . PRO A 1 87 ? 12.169 -8.728 -10.076 1.00 82.31 87 PRO A N 1
ATOM 704 C CA . PRO A 1 87 ? 12.205 -10.086 -9.544 1.00 82.31 87 PRO A CA 1
ATOM 705 C C . PRO A 1 87 ? 10.850 -10.500 -8.973 1.00 82.31 87 PRO A C 1
ATOM 707 O O . PRO A 1 87 ? 10.102 -9.658 -8.479 1.00 82.31 87 PRO A O 1
ATOM 710 N N . VAL A 1 88 ? 10.567 -11.800 -9.010 1.00 78.25 88 VAL A N 1
ATOM 711 C CA . VAL A 1 88 ? 9.286 -12.358 -8.548 1.00 78.25 88 VAL A CA 1
ATOM 712 C C . VAL A 1 88 ? 9.041 -12.056 -7.068 1.00 78.25 88 VAL A C 1
ATOM 714 O O . VAL A 1 88 ? 7.924 -11.717 -6.693 1.00 78.25 88 VAL A O 1
ATOM 717 N N . PHE A 1 89 ? 10.097 -12.120 -6.255 1.00 80.50 89 PHE A N 1
ATOM 718 C CA . PHE A 1 89 ? 10.039 -11.893 -4.818 1.00 80.50 89 PHE A CA 1
ATOM 719 C C . PHE A 1 89 ? 11.180 -10.988 -4.354 1.00 80.50 89 PHE A C 1
ATOM 721 O O . PHE A 1 89 ? 12.315 -11.114 -4.832 1.00 80.50 89 PHE A O 1
ATOM 728 N N . LYS A 1 90 ? 10.887 -10.096 -3.404 1.00 78.81 90 LYS A N 1
ATOM 729 C CA . LYS A 1 90 ? 11.890 -9.428 -2.571 1.00 78.81 90 LYS A CA 1
ATOM 730 C C . LYS A 1 90 ? 11.377 -9.341 -1.133 1.00 78.81 90 LYS A C 1
ATOM 732 O O . LYS A 1 90 ? 10.253 -8.866 -0.946 1.00 78.81 90 LYS A O 1
ATOM 737 N N . PRO A 1 91 ? 12.187 -9.748 -0.141 1.00 68.75 91 PRO A N 1
ATOM 738 C CA . PRO A 1 91 ? 11.864 -9.473 1.250 1.00 68.75 91 PRO A CA 1
ATOM 739 C C . PRO A 1 91 ? 11.833 -7.957 1.489 1.00 68.75 91 PRO A C 1
ATOM 741 O O . PRO A 1 91 ? 12.450 -7.199 0.727 1.00 68.75 91 PRO A O 1
ATOM 744 N N . GLY A 1 92 ? 11.067 -7.559 2.506 1.00 60.00 92 GLY A N 1
ATOM 745 C CA . GLY A 1 92 ? 11.034 -6.186 3.010 1.00 60.00 92 GLY A CA 1
ATOM 746 C C . GLY A 1 92 ? 12.370 -5.755 3.589 1.00 60.00 92 GLY A C 1
ATOM 747 O O . GLY A 1 92 ? 13.039 -6.623 4.197 1.00 60.00 92 GLY A O 1
#

Radius of gyration: 12.53 Å; Cα contacts (8 Å, |Δi|>4): 133; chains: 1; bounding box: 30×25×31 Å

Secondary structure (DSSP, 8-state):
--HHHHHHHHHHSTT--EEESS-TT-STT-S-EEE-TT-HHHHHTT--SSSEEEEEETTEEEEEEESEEHHHHHHHH--TTTTTTS-SEE--

pLDDT: mean 92.71, std 6.58, range [60.0, 97.88]